Protein AF-A0A9D5MB08-F1 (afdb_monomer)

Sequence (44 aa):
MSGVRQPAIARIEKGVNSPTVETMIKLLTPLGKKLAIVPMDSTT

Foldseek 3Di:
DLPDDPVVVVCVVVVVDDDDQVSVQSVQVVVVHDDDDDDDDPPD

Nearest PDB structures (foldseek):
  6af4-assembly2_F  TM=9.417E-01  e=1.807E-02  Streptococcus pneumoniae TIGR4
  6af4-assembly1_B  TM=8.901E-01  e=1.807E-02  Streptococcus pneumoniae TIGR4
  2wiu-assembly1_B  TM=7.326E-01  e=1.080E+00  Escherichia coli

Radius of gyration: 13.02 Å; Cα contacts (8 Å, |Δi|>4): 23; chains: 1; bounding box: 25×23×35 Å

Structure (mmCIF, N/CA/C/O backbone):
data_AF-A0A9D5MB08-F1
#
_entry.id   AF-A0A9D5MB08-F1
#
loop_
_atom_site.group_PDB
_atom_site.id
_atom_site.type_symbol
_atom_site.label_atom_id
_atom_site.label_alt_id
_atom_site.label_comp_id
_atom_site.label_asym_id
_atom_site.label_entity_id
_atom_site.label_seq_id
_atom_site.pdbx_PDB_ins_code
_atom_site.Cartn_x
_atom_site.Cartn_y
_atom_site.Cartn_z
_atom_site.occupancy
_atom_site.B_iso_or_equiv
_atom_site.auth_seq_id
_atom_site.auth_comp_id
_atom_site.auth_asym_id
_atom_site.auth_atom_id
_atom_site.pdbx_PDB_model_num
ATOM 1 N N . MET A 1 1 ? 2.410 -16.195 -8.406 1.00 67.50 1 MET A N 1
ATOM 2 C CA . MET A 1 1 ? 3.470 -15.157 -8.415 1.00 67.50 1 MET A CA 1
ATOM 3 C C . MET A 1 1 ? 2.777 -13.791 -8.438 1.00 67.50 1 MET A C 1
ATOM 5 O O . MET A 1 1 ? 1.809 -13.669 -9.173 1.00 67.50 1 MET A O 1
ATOM 9 N N . SER A 1 2 ? 3.181 -12.807 -7.622 1.00 80.94 2 SER A N 1
ATOM 10 C CA . SER A 1 2 ? 2.418 -11.557 -7.364 1.00 80.94 2 SER A CA 1
ATOM 11 C C . SER A 1 2 ? 2.364 -10.548 -8.525 1.00 80.94 2 SER A C 1
ATOM 13 O O . SER A 1 2 ? 1.682 -9.533 -8.428 1.00 80.94 2 SER A O 1
ATOM 15 N N . GLY A 1 3 ? 3.109 -10.771 -9.614 1.00 87.19 3 GLY A N 1
ATOM 16 C CA . GLY A 1 3 ? 3.224 -9.818 -10.729 1.00 87.19 3 GLY A CA 1
ATOM 17 C C . GLY A 1 3 ? 4.084 -8.581 -10.422 1.00 87.19 3 GLY A C 1
ATOM 18 O O . GLY A 1 3 ? 4.282 -7.738 -11.294 1.00 87.19 3 GLY A O 1
ATOM 19 N N . VAL A 1 4 ? 4.634 -8.476 -9.208 1.00 91.94 4 VAL A N 1
ATOM 20 C CA . VAL A 1 4 ? 5.600 -7.446 -8.801 1.00 91.94 4 VAL A CA 1
ATOM 21 C C . VAL A 1 4 ? 7.016 -8.005 -8.946 1.00 91.94 4 VAL A C 1
ATOM 23 O O . VAL A 1 4 ? 7.281 -9.150 -8.586 1.00 91.94 4 VAL A O 1
ATOM 26 N N . ARG A 1 5 ? 7.952 -7.207 -9.476 1.00 93.00 5 ARG 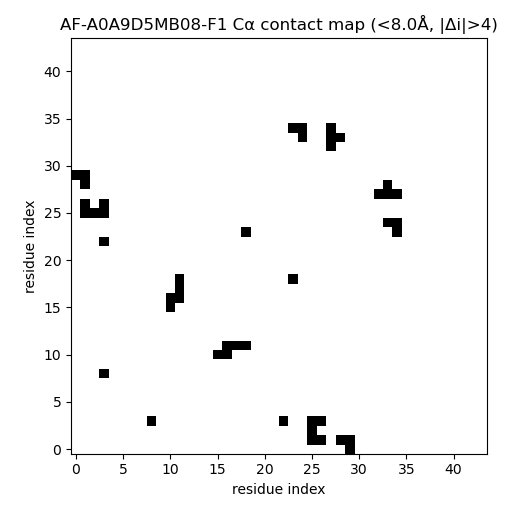A N 1
ATOM 27 C CA . ARG A 1 5 ? 9.352 -7.634 -9.650 1.00 93.00 5 ARG A CA 1
ATOM 28 C C . ARG A 1 5 ? 10.012 -7.878 -8.287 1.00 93.00 5 ARG A C 1
ATOM 30 O O . ARG A 1 5 ? 9.924 -7.017 -7.416 1.00 93.00 5 ARG A O 1
ATOM 37 N N . GLN A 1 6 ? 10.763 -8.971 -8.136 1.00 94.44 6 GLN A N 1
ATOM 38 C CA . GLN A 1 6 ? 11.431 -9.321 -6.871 1.00 94.44 6 GLN A CA 1
ATOM 39 C C . GLN A 1 6 ? 12.305 -8.191 -6.281 1.00 94.44 6 GLN A C 1
ATOM 41 O O . GLN A 1 6 ? 12.205 -7.943 -5.080 1.00 94.44 6 GLN A O 1
ATOM 46 N N . PRO A 1 7 ? 13.086 -7.418 -7.070 1.00 93.69 7 PRO A N 1
ATOM 47 C CA . PRO A 1 7 ? 13.823 -6.277 -6.522 1.00 93.69 7 PRO A CA 1
ATOM 48 C C . PRO A 1 7 ? 12.928 -5.188 -5.915 1.00 93.69 7 PRO A C 1
ATOM 50 O O . PRO A 1 7 ? 13.369 -4.466 -5.027 1.00 93.69 7 PRO A O 1
ATOM 53 N N . ALA A 1 8 ? 11.687 -5.036 -6.388 1.00 91.44 8 ALA A N 1
ATOM 54 C CA . ALA A 1 8 ? 10.733 -4.109 -5.785 1.00 91.44 8 ALA A CA 1
ATOM 55 C C . ALA A 1 8 ? 10.220 -4.635 -4.437 1.00 91.44 8 ALA A C 1
ATOM 57 O O . ALA A 1 8 ? 10.152 -3.856 -3.494 1.00 91.44 8 ALA A O 1
ATOM 58 N N . ILE A 1 9 ? 9.959 -5.942 -4.323 1.00 92.81 9 ILE A N 1
ATOM 59 C CA . ILE A 1 9 ? 9.5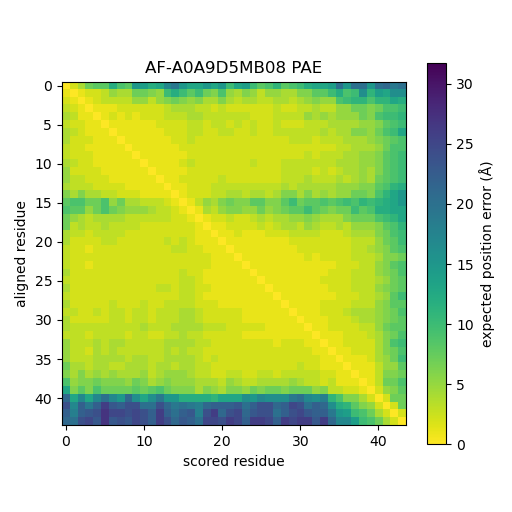77 -6.594 -3.058 1.00 92.81 9 ILE A CA 1
ATOM 60 C C . ILE A 1 9 ? 10.675 -6.398 -2.008 1.00 92.81 9 ILE A C 1
ATOM 62 O O . ILE A 1 9 ? 10.406 -5.869 -0.936 1.00 92.81 9 ILE A O 1
ATOM 66 N N . ALA A 1 10 ? 11.931 -6.679 -2.364 1.00 94.56 10 ALA A N 1
ATOM 67 C CA . ALA A 1 10 ? 13.066 -6.505 -1.458 1.00 94.56 10 ALA A CA 1
ATOM 68 C C . ALA A 1 10 ? 13.250 -5.050 -0.980 1.00 94.56 10 ALA A C 1
ATOM 70 O O . ALA A 1 10 ? 13.702 -4.813 0.138 1.00 94.56 10 ALA A O 1
ATOM 71 N N . ARG A 1 11 ? 12.917 -4.049 -1.811 1.00 93.94 11 ARG A N 1
ATOM 72 C CA . ARG A 1 11 ? 12.942 -2.635 -1.390 1.00 93.94 11 ARG A CA 1
ATOM 73 C C . ARG A 1 11 ? 11.817 -2.295 -0.415 1.00 93.94 11 ARG A C 1
ATOM 75 O O . ARG A 1 11 ? 12.057 -1.507 0.494 1.00 93.94 11 ARG A O 1
ATOM 82 N N . ILE A 1 12 ? 10.632 -2.874 -0.614 1.00 93.25 12 ILE A N 1
ATOM 83 C CA . ILE A 1 12 ? 9.473 -2.703 0.274 1.00 93.25 12 ILE A CA 1
ATOM 84 C C . ILE A 1 12 ? 9.764 -3.339 1.636 1.00 93.25 12 ILE A C 1
ATOM 86 O O . ILE A 1 12 ? 9.577 -2.688 2.655 1.00 93.25 12 ILE A O 1
ATOM 90 N N . GLU A 1 13 ? 10.310 -4.558 1.660 1.00 92.38 13 GLU A N 1
ATOM 91 C CA . GLU A 1 13 ? 10.706 -5.256 2.894 1.00 92.38 13 GLU A CA 1
ATOM 92 C C . GLU A 1 13 ? 11.788 -4.503 3.683 1.00 92.38 13 GLU A C 1
ATOM 94 O O . GLU A 1 13 ? 11.797 -4.534 4.909 1.00 92.38 13 GLU A O 1
ATOM 99 N N . LYS A 1 14 ? 12.684 -3.789 2.987 1.00 95.62 14 LYS A N 1
ATOM 100 C CA . LYS A 1 14 ? 13.718 -2.935 3.595 1.00 95.62 14 LYS A CA 1
ATOM 101 C C . LYS A 1 14 ? 13.241 -1.518 3.943 1.00 95.62 14 LYS A C 1
ATOM 103 O O . LYS A 1 14 ? 14.037 -0.740 4.456 1.00 95.62 14 LYS A O 1
ATOM 108 N N . GLY A 1 15 ? 11.999 -1.152 3.617 1.00 90.88 15 GLY A N 1
ATOM 109 C CA . GLY A 1 15 ? 11.452 0.184 3.882 1.00 90.88 15 GLY A CA 1
ATOM 110 C C . GLY A 1 15 ? 12.131 1.327 3.117 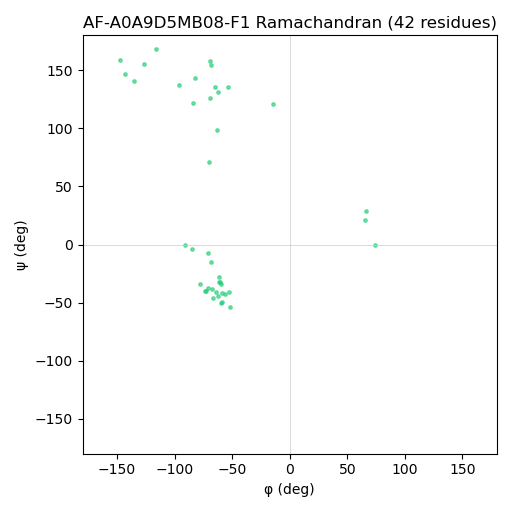1.00 90.88 15 GLY A C 1
ATOM 111 O O . GLY A 1 15 ? 12.039 2.473 3.538 1.00 90.88 15 GLY A O 1
ATOM 112 N N . VAL A 1 16 ? 12.820 1.043 2.004 1.00 92.06 16 VAL A N 1
ATOM 113 C CA . VAL A 1 16 ? 13.603 2.058 1.266 1.00 92.06 16 VAL A CA 1
ATOM 114 C C . VAL A 1 16 ? 12.699 3.112 0.627 1.00 92.06 16 VAL A C 1
ATOM 116 O O . VAL A 1 16 ? 13.055 4.281 0.603 1.00 92.06 16 VAL A O 1
ATOM 119 N N . ASN A 1 17 ? 11.540 2.696 0.106 1.00 84.69 17 ASN A N 1
ATOM 120 C CA . ASN A 1 17 ? 10.539 3.566 -0.510 1.00 84.69 17 ASN A CA 1
ATOM 121 C C . ASN A 1 17 ? 9.134 3.060 -0.168 1.00 84.69 17 ASN A C 1
ATOM 123 O O . ASN A 1 17 ? 8.907 1.847 -0.135 1.00 84.69 17 ASN A O 1
ATOM 127 N N . SER A 1 18 ? 8.177 3.978 -0.030 1.00 89.12 18 SER A N 1
ATOM 128 C CA . SER A 1 18 ? 6.764 3.621 0.103 1.00 89.12 18 SER A CA 1
ATOM 129 C C . SER A 1 18 ? 6.218 3.058 -1.219 1.00 89.12 18 SER A C 1
ATOM 131 O O . SER A 1 18 ? 6.353 3.708 -2.261 1.00 89.12 18 SER A O 1
ATOM 133 N N . PRO A 1 19 ? 5.608 1.860 -1.223 1.00 92.56 19 PRO A N 1
ATOM 134 C CA . PRO A 1 19 ? 4.969 1.311 -2.414 1.00 92.56 19 PRO A CA 1
ATOM 135 C C . PRO A 1 19 ? 3.722 2.108 -2.810 1.00 92.56 19 PRO A C 1
ATOM 137 O O . PRO A 1 19 ? 3.047 2.705 -1.973 1.00 92.56 19 PRO A O 1
ATOM 140 N N . THR A 1 20 ? 3.369 2.062 -4.096 1.00 94.06 20 THR A N 1
ATOM 141 C CA . THR A 1 20 ? 2.077 2.578 -4.569 1.00 94.06 20 THR A CA 1
ATOM 142 C C . THR A 1 20 ? 0.927 1.699 -4.067 1.00 94.06 20 THR A C 1
ATOM 144 O O . THR A 1 20 ? 1.112 0.507 -3.803 1.00 94.06 20 THR A O 1
ATOM 147 N N . VAL A 1 21 ? -0.288 2.254 -4.006 1.00 95.06 21 VAL A N 1
ATOM 148 C CA . VAL A 1 21 ? -1.496 1.500 -3.615 1.00 95.06 21 VAL A CA 1
ATOM 149 C C . VAL A 1 21 ? -1.707 0.275 -4.5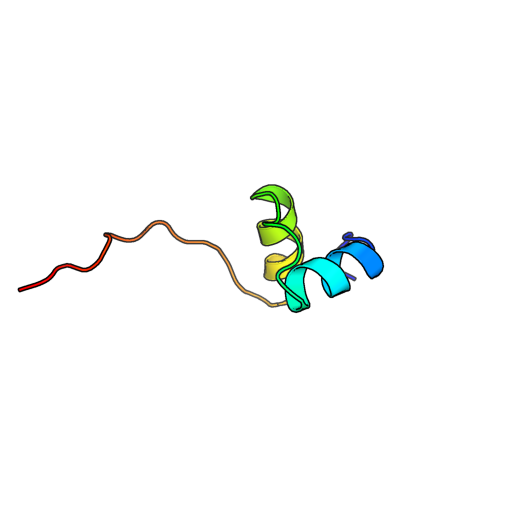12 1.00 95.06 21 VAL A C 1
ATOM 151 O O . VAL A 1 21 ? -1.964 -0.819 -4.016 1.00 95.06 21 VAL A O 1
ATOM 154 N N . GLU A 1 22 ? -1.514 0.418 -5.825 1.00 95.06 22 GLU A N 1
ATOM 155 C CA . GLU A 1 22 ? -1.601 -0.700 -6.773 1.00 95.06 22 GLU A CA 1
ATOM 156 C C . GLU A 1 22 ? -0.596 -1.818 -6.449 1.00 95.06 22 GLU A C 1
ATOM 158 O O . GLU A 1 22 ? -0.936 -3.002 -6.487 1.00 95.06 22 GLU A O 1
ATOM 163 N N . THR A 1 23 ? 0.637 -1.450 -6.086 1.00 94.31 23 THR A N 1
ATOM 164 C CA . THR A 1 23 ? 1.678 -2.415 -5.704 1.00 94.31 23 THR A CA 1
ATOM 165 C C . THR A 1 23 ? 1.282 -3.164 -4.436 1.00 94.31 23 THR A C 1
ATOM 167 O O . THR A 1 23 ? 1.439 -4.383 -4.374 1.00 94.31 23 THR A O 1
ATOM 170 N N . MET A 1 24 ? 0.705 -2.465 -3.455 1.00 94.75 24 MET A N 1
ATOM 171 C CA . MET A 1 24 ? 0.187 -3.097 -2.242 1.00 94.75 24 MET A CA 1
ATOM 172 C C . MET A 1 24 ? -0.942 -4.081 -2.541 1.00 94.75 24 MET A C 1
ATOM 174 O O . MET A 1 24 ? -0.915 -5.196 -2.029 1.00 94.75 24 MET A O 1
ATOM 178 N N . ILE A 1 25 ? -1.893 -3.730 -3.409 1.00 95.50 25 ILE A N 1
ATOM 179 C CA . ILE A 1 25 ? -2.975 -4.646 -3.802 1.00 95.50 25 ILE A CA 1
ATOM 180 C C . ILE A 1 25 ? -2.394 -5.913 -4.448 1.00 95.50 25 ILE A C 1
ATOM 182 O O . ILE A 1 25 ? -2.698 -7.014 -3.994 1.00 95.50 25 ILE A O 1
ATOM 186 N N . LYS A 1 26 ? -1.490 -5.774 -5.430 1.00 94.50 26 LYS A N 1
ATOM 187 C CA . LYS A 1 26 ? -0.848 -6.917 -6.113 1.00 94.50 26 LYS A CA 1
ATOM 188 C C . LYS A 1 26 ? -0.067 -7.832 -5.166 1.00 94.50 26 LYS A C 1
ATOM 190 O O . LYS A 1 26 ? -0.022 -9.040 -5.388 1.00 94.50 26 LYS A O 1
ATOM 195 N N . LEU A 1 27 ? 0.544 -7.279 -4.116 1.00 93.88 27 LEU A N 1
ATOM 196 C CA . LEU A 1 27 ? 1.233 -8.067 -3.090 1.00 93.88 27 LEU A CA 1
ATOM 197 C C . LEU A 1 27 ? 0.262 -8.790 -2.154 1.00 93.88 27 LEU A C 1
ATOM 199 O O . LEU A 1 27 ? 0.503 -9.942 -1.807 1.00 93.88 27 LEU A O 1
ATOM 203 N N . LEU A 1 28 ? -0.834 -8.141 -1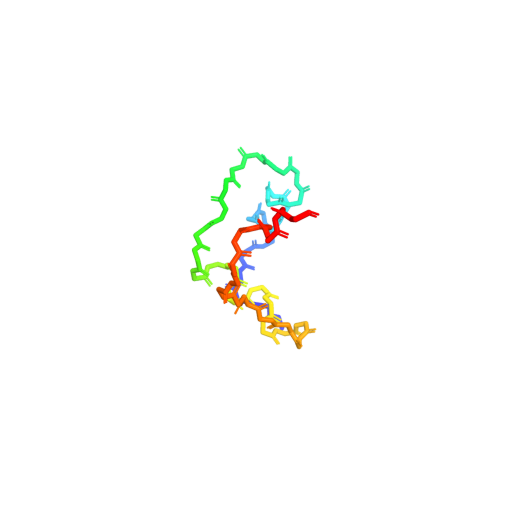.764 1.00 94.94 28 LEU A N 1
ATOM 204 C CA . LEU A 1 28 ? -1.780 -8.678 -0.786 1.00 94.94 28 LEU A CA 1
ATOM 205 C C . LEU A 1 28 ? -2.730 -9.732 -1.376 1.00 94.94 28 LEU A C 1
ATOM 207 O O . LEU A 1 28 ? -3.060 -10.692 -0.677 1.00 94.94 28 LEU A O 1
ATOM 211 N N . THR A 1 29 ? -3.130 -9.611 -2.649 1.00 95.00 29 THR A N 1
ATOM 212 C CA . THR A 1 29 ? -4.029 -10.566 -3.328 1.00 95.00 29 THR A CA 1
ATOM 213 C C . THR A 1 29 ? -3.571 -12.030 -3.223 1.00 95.00 29 THR A C 1
ATOM 215 O O . THR A 1 29 ? -4.357 -12.846 -2.741 1.00 95.00 29 THR A O 1
ATOM 218 N N . PRO A 1 30 ? -2.332 -12.414 -3.600 1.00 94.56 30 PRO A N 1
ATOM 219 C CA . PRO A 1 30 ? -1.882 -13.806 -3.490 1.00 94.56 30 PRO A CA 1
ATOM 220 C C . PRO A 1 30 ? -1.713 -14.291 -2.042 1.00 94.56 30 PRO A C 1
ATOM 222 O O . PRO A 1 30 ? -1.621 -15.493 -1.821 1.00 94.56 30 PRO A O 1
ATOM 225 N N . LEU A 1 31 ? -1.676 -13.383 -1.062 1.00 94.75 31 LEU A N 1
ATOM 226 C CA . LEU A 1 31 ? -1.599 -13.705 0.367 1.00 94.75 31 LEU A CA 1
ATOM 227 C C . LEU A 1 31 ? -2.988 -13.821 1.023 1.00 94.75 31 LEU A C 1
ATOM 229 O O . LEU A 1 31 ? -3.081 -14.043 2.231 1.00 94.75 31 LEU A O 1
ATOM 233 N N . GLY A 1 32 ? -4.071 -13.622 0.260 1.00 96.06 32 GLY A N 1
ATOM 234 C CA . GLY A 1 32 ? -5.438 -13.600 0.785 1.00 96.06 32 GLY A CA 1
ATOM 235 C C . GLY A 1 32 ? -5.713 -12.414 1.718 1.00 96.06 32 GLY A C 1
ATOM 236 O O . GLY A 1 32 ? -6.512 -12.534 2.647 1.00 96.06 32 GLY A O 1
ATOM 237 N N . LYS A 1 33 ? -5.025 -11.279 1.522 1.00 96.81 33 LYS A N 1
ATOM 238 C CA . LYS A 1 33 ? -5.148 -10.057 2.340 1.00 96.81 33 LYS A CA 1
ATOM 239 C C . LYS A 1 33 ? -5.687 -8.879 1.517 1.00 96.81 33 LYS A C 1
ATOM 241 O O . LYS A 1 33 ? -5.745 -8.937 0.291 1.00 96.81 33 LYS A O 1
ATOM 246 N N . LYS A 1 34 ? -6.073 -7.792 2.196 1.00 95.81 34 LYS A N 1
ATOM 247 C CA . LYS A 1 34 ? -6.567 -6.545 1.584 1.00 95.81 34 LYS A CA 1
ATOM 248 C C . LYS A 1 34 ? -6.180 -5.319 2.411 1.00 95.81 34 LYS A C 1
ATOM 250 O O . LYS A 1 34 ? -5.947 -5.445 3.610 1.00 95.81 34 LYS A O 1
ATOM 255 N N . LEU A 1 35 ? -6.165 -4.149 1.775 1.00 95.00 35 LEU A N 1
ATOM 256 C CA . LEU A 1 35 ? -6.196 -2.865 2.476 1.00 95.00 35 LEU A CA 1
ATOM 257 C C . LEU A 1 35 ? -7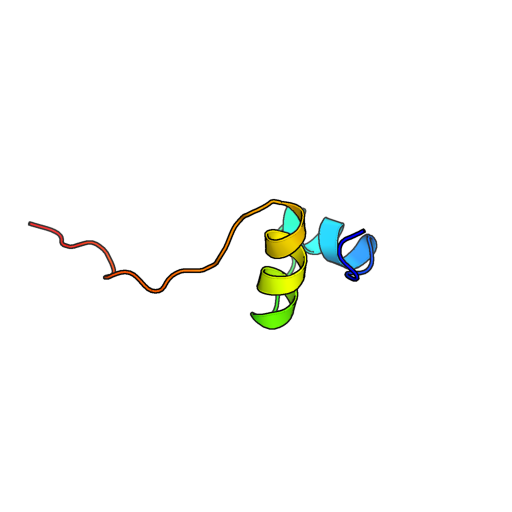.649 -2.529 2.832 1.00 95.00 35 LEU A C 1
ATOM 259 O O . LEU A 1 35 ? -8.560 -2.819 2.056 1.00 95.00 35 LEU A O 1
ATOM 263 N N . ALA A 1 36 ? -7.861 -1.917 3.990 1.00 95.19 36 ALA A N 1
ATOM 264 C CA . ALA A 1 36 ? -9.155 -1.402 4.414 1.00 95.19 36 ALA A CA 1
ATOM 265 C C . ALA A 1 36 ? -8.957 -0.005 4.998 1.00 95.19 36 ALA A C 1
ATOM 267 O O . ALA A 1 36 ? -7.971 0.241 5.690 1.00 95.19 36 ALA A O 1
ATOM 268 N N . ILE A 1 37 ? -9.889 0.898 4.705 1.00 95.00 37 ILE A N 1
ATOM 269 C CA . ILE A 1 37 ? -9.937 2.211 5.341 1.00 95.00 37 ILE A CA 1
ATOM 270 C C . ILE A 1 37 ? -10.683 2.026 6.658 1.00 95.00 37 ILE A C 1
ATOM 272 O O . ILE A 1 37 ? -11.820 1.555 6.666 1.00 95.00 37 ILE A O 1
ATOM 276 N N . VAL A 1 38 ? -10.022 2.366 7.757 1.00 93.25 38 VAL A N 1
ATOM 277 C CA . VAL A 1 38 ? -10.568 2.321 9.115 1.00 93.25 38 VAL A CA 1
ATOM 278 C C . VAL A 1 38 ? -10.362 3.690 9.766 1.00 93.25 38 VAL A C 1
ATOM 280 O O . VAL A 1 38 ? -9.465 4.421 9.334 1.00 93.25 38 VAL A O 1
ATOM 283 N N . PRO A 1 39 ? -11.173 4.075 10.766 1.00 95.38 39 PRO A N 1
ATOM 284 C CA . PRO A 1 39 ? -10.905 5.279 11.543 1.00 95.38 39 PRO A CA 1
ATOM 285 C C . PRO A 1 39 ? -9.481 5.239 12.118 1.00 95.38 39 PRO A C 1
ATOM 287 O O . PRO A 1 39 ? -9.055 4.203 12.627 1.00 95.38 39 PRO A O 1
ATOM 290 N N . MET A 1 40 ? -8.747 6.351 12.028 1.00 90.06 40 MET A N 1
ATOM 291 C CA . MET A 1 40 ? -7.537 6.549 12.835 1.00 90.06 40 MET A CA 1
ATOM 292 C C . MET A 1 40 ? -7.983 6.546 14.297 1.00 90.06 40 MET A C 1
ATOM 294 O O . MET A 1 40 ? -8.997 7.179 14.581 1.00 90.06 40 MET A O 1
ATOM 298 N N . ASP A 1 41 ? -7.305 5.769 15.144 1.00 83.38 41 ASP A N 1
ATOM 299 C CA . ASP A 1 41 ? -7.684 5.400 16.514 1.00 83.38 41 ASP A CA 1
ATOM 300 C C . ASP A 1 41 ? -8.808 6.241 17.140 1.00 83.38 41 ASP A C 1
ATOM 302 O O . ASP A 1 41 ? -8.704 7.456 17.316 1.00 83.38 41 ASP A O 1
ATOM 306 N N . SER A 1 42 ? -9.896 5.564 17.518 1.00 62.88 42 SER A N 1
ATOM 307 C CA . SER A 1 42 ? -10.931 6.118 18.392 1.00 62.88 42 SER A CA 1
ATOM 308 C C . SER A 1 42 ? -10.349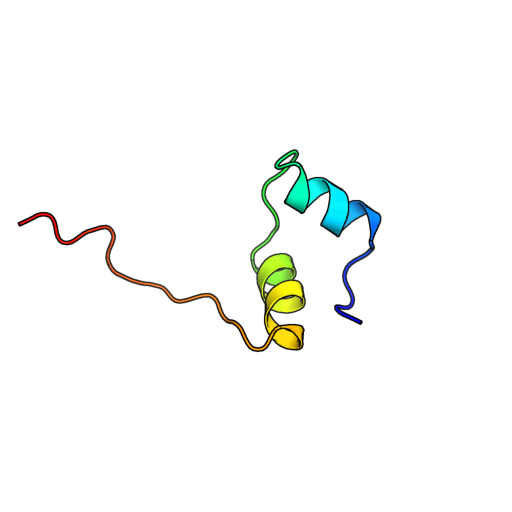 6.256 19.798 1.00 62.88 42 SER A C 1
ATOM 310 O O . SER A 1 42 ? -10.668 5.462 20.675 1.00 62.88 42 SER A O 1
ATOM 312 N N . THR A 1 43 ? -9.431 7.196 20.008 1.00 55.09 43 THR A N 1
ATOM 313 C CA . THR A 1 43 ? -8.889 7.486 21.335 1.00 55.09 43 THR A CA 1
ATOM 314 C C . THR A 1 43 ? -10.040 7.985 22.212 1.00 55.09 43 THR A C 1
ATOM 316 O O . THR A 1 43 ? -10.455 9.137 22.107 1.00 55.09 43 THR A O 1
ATOM 319 N N . THR A 1 44 ? -10.599 7.082 23.017 1.00 45.66 44 THR A N 1
A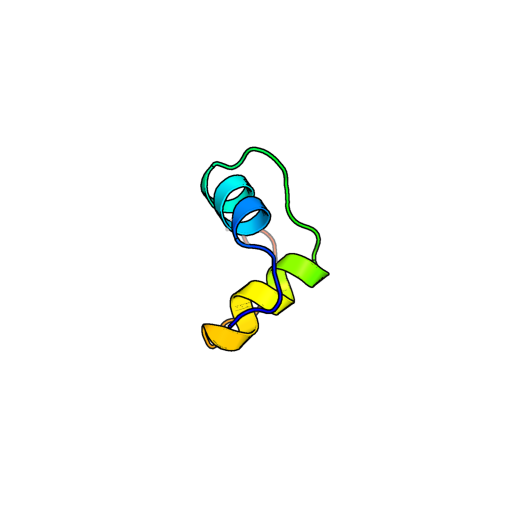TOM 320 C CA . THR A 1 44 ? -11.380 7.365 24.227 1.00 45.66 44 THR A CA 1
ATOM 321 C C . THR A 1 44 ? -10.566 6.874 25.407 1.00 45.66 44 THR A C 1
ATOM 323 O O . THR A 1 44 ? -9.999 5.764 25.286 1.00 45.66 44 THR A O 1
#

Solvent-accessible surface area (backbone atoms only — not comparable to full-atom values): 3022 Å² total; per-residue (Å²): 131,57,87,66,59,67,74,57,52,57,33,48,78,67,62,74,52,87,75,52,71,68,56,52,50,39,57,25,52,82,70,78,48,79,90,77,94,69,81,76,77,87,85,122

Mean predicted aligned error: 4.87 Å

pLDD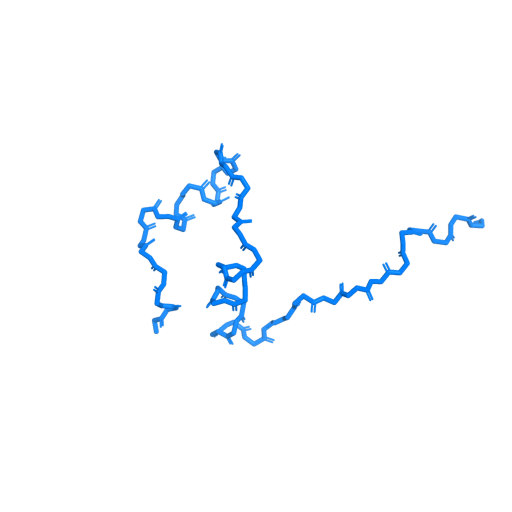T: mean 89.73, std 10.91, range [45.66, 96.81]

Secondary structure (DSSP, 8-state):
--SS-HHHHHHHHTTSSPPPHHHHHHHHGGGT-------S----